Protein AF-A0A124ITI7-F1 (afdb_monomer_lite)

Foldseek 3Di:
DQQLEEEQEAQAPVSLVVQVVSVVVVGQYEYEHQAQAHHPVLQVDQADPPVRDGSCVVCVVSSVCLVPRPRYHYQPNKDWDDWDDDVRDIDTDMDRDDPVDDPPDPPPD

Sequence (109 aa):
MPTNRILVLGGGIAGIEAALALANMGYKVTLVEKSPAIGGKMAMLDKTFPTLDCSICIEGPLISDVARHPNIELLAPAELMDLTGSPGDYRARILVKPRYVTDDCTKCG

Structure (mmCIF, N/CA/C/O backbone):
data_AF-A0A124ITI7-F1
#
_entry.id   AF-A0A124ITI7-F1
#
loop_
_atom_site.group_PDB
_atom_site.id
_atom_site.type_symbol
_atom_site.label_atom_id
_atom_site.label_alt_id
_atom_site.label_comp_id
_atom_site.label_asym_id
_atom_site.label_entity_id
_atom_site.label_seq_id
_atom_site.pdbx_PDB_ins_code
_atom_site.Cartn_x
_atom_site.Cartn_y
_atom_site.Cartn_z
_atom_site.occupancy
_atom_site.B_iso_or_equiv
_atom_site.auth_seq_id
_atom_site.auth_comp_id
_atom_site.auth_asym_id
_atom_site.auth_atom_id
_atom_site.pdbx_PDB_model_num
ATOM 1 N N . MET A 1 1 ? -22.649 3.315 14.883 1.00 43.12 1 MET A N 1
ATOM 2 C CA . MET A 1 1 ? -21.402 2.580 15.191 1.00 43.12 1 MET A CA 1
ATOM 3 C C . MET A 1 1 ? -20.342 3.070 14.221 1.00 43.12 1 MET A C 1
ATOM 5 O O . MET A 1 1 ? -20.686 3.184 13.050 1.00 43.12 1 MET A O 1
ATOM 9 N N . PRO A 1 2 ? -19.129 3.421 14.677 1.00 55.19 2 PRO A N 1
ATOM 10 C CA . PRO A 1 2 ? -18.060 3.847 13.777 1.00 55.19 2 PRO A CA 1
ATOM 11 C C . PRO A 1 2 ? -17.787 2.752 12.739 1.00 55.19 2 PRO A C 1
ATOM 13 O O . PRO A 1 2 ? -17.871 1.559 13.044 1.00 55.19 2 PRO A O 1
ATOM 16 N N . THR A 1 3 ? -17.513 3.145 11.499 1.00 64.56 3 THR A N 1
ATOM 17 C CA . THR A 1 3 ? -17.181 2.204 10.426 1.00 64.56 3 THR A CA 1
ATOM 18 C C . THR A 1 3 ? -15.880 1.485 10.772 1.00 64.56 3 THR A C 1
ATOM 20 O O . THR A 1 3 ? -14.838 2.125 10.871 1.00 64.56 3 THR A O 1
ATOM 23 N N . ASN A 1 4 ? -15.911 0.157 10.930 1.00 84.12 4 ASN A N 1
ATOM 24 C CA . ASN A 1 4 ? -14.729 -0.654 11.266 1.00 84.12 4 ASN A CA 1
ATOM 25 C C . ASN A 1 4 ? -13.809 -0.895 10.046 1.00 84.12 4 ASN A C 1
ATOM 27 O O . ASN A 1 4 ? -13.338 -2.010 9.807 1.00 84.12 4 ASN A O 1
ATOM 31 N N . ARG A 1 5 ? -13.645 0.138 9.212 1.00 91.50 5 ARG A N 1
ATOM 32 C CA . ARG A 1 5 ? -12.934 0.108 7.934 1.00 91.50 5 ARG A CA 1
ATOM 33 C C . ARG A 1 5 ? -11.965 1.281 7.872 1.00 91.50 5 ARG A C 1
ATOM 35 O O . ARG A 1 5 ? -12.350 2.416 8.139 1.00 91.50 5 ARG A O 1
ATOM 42 N N . ILE A 1 6 ? -10.722 0.992 7.514 1.00 95.88 6 ILE A N 1
ATOM 43 C CA . ILE A 1 6 ? -9.624 1.954 7.453 1.00 95.88 6 ILE A CA 1
ATOM 44 C C . ILE A 1 6 ? -9.182 2.093 6.000 1.00 95.88 6 ILE A C 1
ATOM 46 O O . ILE A 1 6 ? -9.104 1.109 5.268 1.00 95.88 6 ILE A O 1
ATOM 50 N N . LEU A 1 7 ? -8.909 3.323 5.577 1.00 96.44 7 LEU A N 1
ATOM 51 C CA . LEU A 1 7 ? -8.373 3.628 4.258 1.00 96.44 7 LEU A CA 1
ATOM 52 C C . LEU A 1 7 ? -6.894 3.998 4.396 1.00 96.44 7 LEU A C 1
ATOM 54 O O . LEU A 1 7 ? -6.563 4.934 5.121 1.00 96.44 7 LEU A O 1
ATOM 58 N N . VAL A 1 8 ? -6.023 3.289 3.683 1.00 97.81 8 VAL A N 1
ATOM 59 C CA . VAL A 1 8 ? -4.592 3.595 3.573 1.00 97.81 8 VAL A CA 1
ATOM 60 C C . VAL A 1 8 ? -4.318 4.090 2.156 1.00 97.81 8 VAL A C 1
ATOM 62 O O . VAL A 1 8 ? -4.676 3.433 1.179 1.00 97.81 8 VAL A O 1
ATOM 65 N N . LEU A 1 9 ? -3.702 5.266 2.040 1.00 97.75 9 LEU A N 1
ATOM 66 C CA . LEU A 1 9 ? -3.355 5.886 0.761 1.00 97.75 9 LEU A CA 1
ATOM 67 C C . LEU A 1 9 ? -1.841 5.801 0.545 1.00 97.75 9 LEU A C 1
ATOM 69 O O . LEU A 1 9 ? -1.073 6.357 1.328 1.00 97.75 9 LEU A O 1
ATOM 73 N N . GLY A 1 10 ? -1.431 5.150 -0.540 1.00 97.38 10 GLY A N 1
ATOM 74 C CA . GLY A 1 10 ? -0.037 4.923 -0.913 1.00 97.38 10 GLY A CA 1
ATOM 75 C C . GLY A 1 10 ? 0.443 3.522 -0.538 1.00 97.38 10 GLY A C 1
ATOM 76 O O . GLY A 1 10 ? 0.477 3.151 0.630 1.00 97.38 10 GLY A O 1
ATOM 77 N N . GLY A 1 11 ? 0.866 2.756 -1.539 1.00 97.19 11 GLY A N 1
ATOM 78 C CA . GLY A 1 11 ? 1.352 1.384 -1.421 1.00 97.19 11 GLY A CA 1
ATOM 79 C C . GLY A 1 11 ? 2.873 1.267 -1.384 1.00 97.19 11 GLY A C 1
ATOM 80 O O . GLY A 1 11 ? 3.408 0.318 -1.937 1.00 97.19 11 GLY A O 1
ATOM 81 N N . GLY A 1 12 ? 3.592 2.226 -0.796 1.00 97.38 12 GLY A N 1
ATOM 82 C CA . GLY A 1 12 ? 5.012 2.033 -0.460 1.00 97.38 12 GLY A CA 1
ATOM 83 C C . GLY A 1 12 ? 5.184 1.237 0.837 1.00 97.38 12 GLY A C 1
ATOM 84 O O . GLY A 1 12 ? 4.197 0.993 1.530 1.00 97.38 12 GLY A O 1
ATOM 85 N N . ILE A 1 13 ? 6.429 0.925 1.217 1.00 97.00 13 ILE A N 1
ATOM 86 C CA . ILE A 1 13 ? 6.751 0.168 2.444 1.00 97.00 13 ILE A CA 1
ATOM 87 C C . ILE A 1 13 ? 5.978 0.628 3.695 1.00 97.00 13 ILE A C 1
ATOM 89 O O . ILE A 1 13 ? 5.431 -0.191 4.423 1.00 97.00 13 ILE A O 1
ATOM 93 N N . ALA A 1 14 ? 5.834 1.942 3.905 1.00 97.75 14 ALA A N 1
ATOM 94 C CA . ALA A 1 14 ? 5.104 2.482 5.052 1.00 97.75 14 ALA A CA 1
ATOM 95 C C . ALA A 1 14 ? 3.596 2.162 5.022 1.00 97.75 14 ALA A C 1
ATOM 97 O O . ALA A 1 14 ? 3.008 1.848 6.053 1.00 97.75 14 ALA A O 1
ATOM 98 N N . GLY A 1 15 ? 2.963 2.244 3.848 1.00 97.62 15 GLY A N 1
ATOM 99 C CA . GLY A 1 15 ? 1.538 1.944 3.693 1.00 97.62 15 GLY A CA 1
ATOM 100 C C . GLY A 1 15 ? 1.251 0.446 3.707 1.00 97.62 15 GLY A C 1
ATOM 101 O O . GLY A 1 15 ? 0.240 0.027 4.264 1.00 97.62 15 GLY A O 1
ATOM 102 N N . ILE A 1 16 ? 2.168 -0.356 3.161 1.00 97.81 16 ILE A N 1
ATOM 103 C CA . ILE A 1 16 ? 2.146 -1.822 3.234 1.00 97.81 16 ILE A CA 1
ATOM 104 C C . ILE A 1 16 ? 2.151 -2.271 4.700 1.00 97.81 16 ILE A C 1
ATOM 106 O O . ILE A 1 16 ? 1.237 -2.977 5.122 1.00 97.81 16 ILE A O 1
ATOM 110 N N . GLU A 1 17 ? 3.112 -1.794 5.494 1.00 97.62 17 GLU A N 1
ATOM 111 C CA . GLU A 1 17 ? 3.212 -2.135 6.919 1.00 97.62 17 GLU A CA 1
ATOM 112 C C . GLU A 1 17 ? 2.007 -1.646 7.726 1.00 97.62 17 GLU A C 1
ATOM 114 O O . GLU A 1 17 ? 1.432 -2.395 8.517 1.00 97.62 17 GLU A O 1
ATOM 119 N N . ALA A 1 18 ? 1.556 -0.410 7.489 1.00 97.94 18 ALA A N 1
ATOM 120 C CA . ALA A 1 18 ? 0.365 0.116 8.149 1.00 97.94 18 ALA A CA 1
ATOM 121 C C . ALA A 1 18 ? -0.876 -0.739 7.845 1.00 97.94 18 ALA A C 1
ATOM 123 O O . ALA A 1 18 ? -1.655 -1.048 8.749 1.00 97.94 18 ALA A O 1
ATOM 124 N N . ALA A 1 19 ? -1.053 -1.149 6.586 1.00 98.00 19 ALA A N 1
ATOM 125 C CA . ALA A 1 19 ? -2.174 -1.984 6.184 1.00 98.00 19 ALA A CA 1
ATOM 126 C C . ALA A 1 19 ? -2.108 -3.375 6.828 1.00 98.00 19 ALA A C 1
ATOM 128 O O . ALA A 1 19 ? -3.115 -3.826 7.372 1.00 98.00 19 ALA A O 1
ATOM 129 N N . LEU A 1 20 ? -0.939 -4.024 6.829 1.00 98.00 20 LEU A N 1
ATOM 130 C CA . LEU A 1 20 ? -0.746 -5.335 7.457 1.00 98.00 20 LEU A CA 1
ATOM 131 C C . LEU A 1 20 ? -0.987 -5.290 8.965 1.00 98.00 20 LEU A C 1
ATOM 133 O O . LEU A 1 20 ? -1.741 -6.112 9.485 1.00 98.00 20 LEU A O 1
ATOM 137 N N . ALA A 1 21 ? -0.409 -4.316 9.669 1.00 97.75 21 ALA A N 1
ATOM 138 C CA . ALA A 1 21 ? -0.576 -4.183 11.114 1.00 97.75 21 ALA A CA 1
ATOM 139 C C . ALA A 1 21 ? -2.057 -4.034 11.502 1.00 97.75 21 ALA A C 1
ATOM 141 O O . ALA A 1 21 ? -2.552 -4.754 12.370 1.00 97.75 21 ALA A O 1
ATOM 142 N N . LEU A 1 22 ? -2.790 -3.153 10.815 1.00 96.75 22 LEU A N 1
ATOM 143 C CA . LEU A 1 22 ? -4.216 -2.928 11.063 1.00 96.75 22 LEU A CA 1
ATOM 144 C C . LEU A 1 22 ? -5.074 -4.143 10.687 1.00 96.75 22 LEU A C 1
ATOM 146 O O . LEU A 1 22 ? -6.013 -4.493 11.404 1.00 96.75 22 LEU A O 1
ATOM 150 N N . ALA A 1 23 ? -4.745 -4.809 9.584 1.00 97.06 23 ALA A N 1
ATOM 151 C CA . ALA A 1 23 ? -5.478 -5.977 9.121 1.00 97.06 23 ALA A CA 1
ATOM 152 C C . ALA A 1 23 ? -5.299 -7.190 10.048 1.00 97.06 23 ALA A C 1
ATOM 154 O O . ALA A 1 23 ? -6.269 -7.913 10.300 1.00 97.06 23 ALA A O 1
ATOM 155 N N . ASN A 1 24 ? -4.097 -7.361 10.612 1.00 96.44 24 ASN A N 1
ATOM 156 C CA . ASN A 1 24 ? -3.781 -8.369 11.628 1.00 96.44 24 ASN A CA 1
ATOM 157 C C . ASN A 1 24 ? -4.480 -8.090 12.969 1.00 96.44 24 ASN A C 1
ATOM 159 O O . ASN A 1 24 ? -4.816 -9.022 13.695 1.00 96.44 24 ASN A O 1
ATOM 163 N N . MET A 1 25 ? -4.768 -6.822 13.281 1.00 95.44 25 MET A N 1
ATOM 164 C CA . MET A 1 25 ? -5.605 -6.437 14.427 1.00 95.44 25 MET A CA 1
ATOM 165 C C . MET A 1 25 ? -7.108 -6.683 14.194 1.00 95.44 25 MET A C 1
ATOM 167 O O . MET A 1 25 ? -7.914 -6.444 15.091 1.00 95.44 25 MET A O 1
ATOM 171 N N . GLY A 1 26 ? -7.503 -7.159 13.007 1.00 94.38 26 GLY A N 1
ATOM 172 C CA . GLY A 1 26 ? -8.890 -7.489 12.670 1.00 94.38 26 GLY A CA 1
ATOM 173 C C . GLY A 1 26 ? -9.693 -6.346 12.042 1.00 94.38 26 GLY A C 1
ATOM 174 O O . GLY A 1 26 ? -10.901 -6.492 11.840 1.00 94.38 26 GLY A O 1
ATOM 175 N N . TYR A 1 27 ? -9.059 -5.219 11.704 1.00 95.69 27 TYR A N 1
ATOM 176 C CA . TYR A 1 27 ? -9.721 -4.146 10.960 1.00 95.69 27 TYR A CA 1
ATOM 177 C C . TYR A 1 27 ? -9.790 -4.477 9.470 1.00 95.69 27 TYR A C 1
ATOM 179 O O . TYR A 1 27 ? -8.870 -5.068 8.907 1.00 95.69 27 TYR A O 1
ATOM 187 N N . LYS A 1 28 ? -10.865 -4.049 8.798 1.00 96.25 28 LYS A N 1
ATOM 188 C CA . LYS A 1 28 ? -10.924 -4.103 7.332 1.00 96.25 28 LYS A CA 1
ATOM 189 C C . LYS A 1 28 ? -10.141 -2.929 6.763 1.00 96.25 28 LYS A C 1
ATOM 191 O O . LYS A 1 28 ? -10.460 -1.784 7.076 1.00 96.25 28 LYS A O 1
ATOM 196 N N . VAL A 1 29 ? -9.156 -3.188 5.918 1.00 97.88 29 VAL A N 1
ATOM 197 C CA . VAL A 1 29 ? -8.303 -2.149 5.337 1.00 97.88 29 VAL A CA 1
ATOM 198 C C . VAL A 1 29 ? -8.516 -2.090 3.834 1.00 97.88 29 VAL A C 1
ATOM 200 O O . VAL A 1 29 ? -8.483 -3.111 3.159 1.00 97.88 29 VAL A O 1
ATOM 203 N N . THR A 1 30 ? -8.701 -0.892 3.295 1.00 97.62 30 THR A N 1
ATOM 204 C CA . THR A 1 30 ? -8.605 -0.640 1.856 1.00 97.62 30 THR A CA 1
ATOM 205 C C . THR A 1 30 ? -7.294 0.087 1.594 1.00 97.62 30 THR A C 1
ATOM 207 O O . THR A 1 30 ? -7.096 1.191 2.101 1.00 97.62 30 THR A O 1
ATOM 210 N N . LEU A 1 31 ? -6.399 -0.524 0.823 1.00 98.19 31 LEU A N 1
ATOM 211 C CA . LEU A 1 31 ? -5.119 0.053 0.421 1.00 98.19 31 LEU A CA 1
ATOM 212 C C . LEU A 1 31 ? -5.231 0.568 -1.017 1.00 98.19 31 LEU A C 1
ATOM 214 O O . LEU A 1 31 ? -5.516 -0.202 -1.931 1.00 98.19 31 LEU A O 1
ATOM 218 N N . VAL A 1 32 ? -5.010 1.866 -1.220 1.00 98.12 32 VAL A N 1
ATOM 219 C CA . VAL A 1 32 ? -5.106 2.529 -2.531 1.00 98.12 32 VAL A CA 1
ATOM 220 C C . VAL A 1 32 ? -3.716 2.931 -3.004 1.00 98.12 32 VAL A C 1
ATOM 222 O O . VAL A 1 32 ? -3.037 3.697 -2.322 1.00 98.12 32 VAL A O 1
ATOM 225 N N . GLU A 1 33 ? -3.312 2.473 -4.187 1.00 98.06 33 GLU A N 1
ATOM 226 C CA . GLU A 1 33 ? -2.042 2.844 -4.819 1.00 98.06 33 GLU A CA 1
ATOM 227 C C . GLU A 1 33 ? -2.263 3.400 -6.227 1.00 98.06 33 GLU A C 1
ATOM 229 O O . GLU A 1 33 ? -2.942 2.795 -7.055 1.00 98.06 33 GLU A O 1
ATOM 234 N N . LYS A 1 34 ? -1.642 4.553 -6.507 1.00 97.12 34 LYS A N 1
ATOM 235 C CA . LYS A 1 34 ? -1.769 5.278 -7.779 1.00 97.12 34 LYS A CA 1
ATOM 236 C C . LYS A 1 34 ? -1.185 4.499 -8.957 1.00 97.12 34 LYS A C 1
ATOM 238 O O . LYS A 1 34 ? -1.698 4.593 -10.075 1.00 97.12 34 LYS A O 1
ATOM 243 N N . SER A 1 35 ? -0.092 3.794 -8.711 1.00 96.00 35 SER A N 1
ATOM 244 C CA . SER A 1 35 ? 0.661 3.014 -9.687 1.00 96.00 35 SER A CA 1
ATOM 245 C C . SER A 1 35 ? 0.013 1.640 -9.913 1.00 96.00 35 SER A C 1
ATOM 247 O O . SER A 1 35 ? -0.761 1.174 -9.080 1.00 96.00 35 SER A O 1
ATOM 249 N N . PRO A 1 36 ? 0.319 0.943 -11.021 1.00 94.75 36 PRO A N 1
ATOM 250 C CA . PRO A 1 36 ? -0.209 -0.404 -11.260 1.00 94.75 36 PRO A CA 1
ATOM 251 C C . PRO A 1 36 ? 0.248 -1.458 -10.239 1.00 94.75 36 PRO A C 1
ATOM 253 O O . PRO A 1 36 ? -0.379 -2.510 -10.140 1.00 94.75 36 PRO A O 1
ATOM 256 N N . ALA A 1 37 ? 1.328 -1.189 -9.500 1.00 94.06 37 ALA A N 1
ATOM 257 C CA . ALA A 1 37 ? 1.906 -2.083 -8.504 1.00 94.06 37 ALA A CA 1
ATOM 258 C C . ALA A 1 37 ? 2.261 -1.329 -7.212 1.00 94.06 37 ALA A C 1
ATOM 260 O O . ALA A 1 37 ? 2.534 -0.128 -7.242 1.00 94.06 37 ALA A O 1
ATOM 261 N N . ILE A 1 38 ? 2.280 -2.062 -6.099 1.00 96.56 38 ILE A N 1
ATOM 262 C CA . ILE A 1 38 ? 2.762 -1.600 -4.790 1.00 96.56 38 ILE A CA 1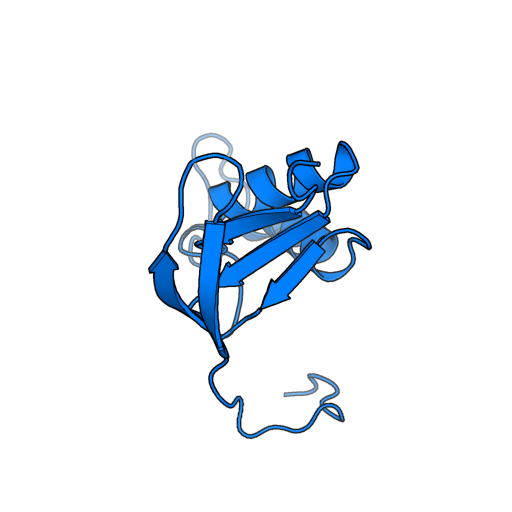
ATOM 263 C C . ILE A 1 38 ? 4.269 -1.878 -4.636 1.00 96.56 38 ILE A C 1
ATOM 265 O O . ILE A 1 38 ? 4.842 -2.644 -5.406 1.00 96.56 38 ILE A O 1
ATOM 269 N N . GLY A 1 39 ? 4.905 -1.236 -3.660 1.00 94.81 39 GLY A N 1
ATOM 270 C CA . GLY A 1 39 ? 6.346 -1.271 -3.371 1.00 94.81 39 GLY A CA 1
ATOM 271 C C . GLY A 1 39 ? 6.985 0.128 -3.336 1.00 94.81 39 GLY A C 1
ATOM 272 O O . GLY A 1 39 ? 7.998 0.403 -2.691 1.00 94.81 39 GLY A O 1
ATOM 273 N N . GLY A 1 40 ? 6.352 1.098 -4.001 1.00 95.25 40 GLY A N 1
ATOM 274 C CA . GLY A 1 40 ? 6.803 2.488 -4.005 1.00 95.25 40 GLY A CA 1
ATOM 275 C C . GLY A 1 40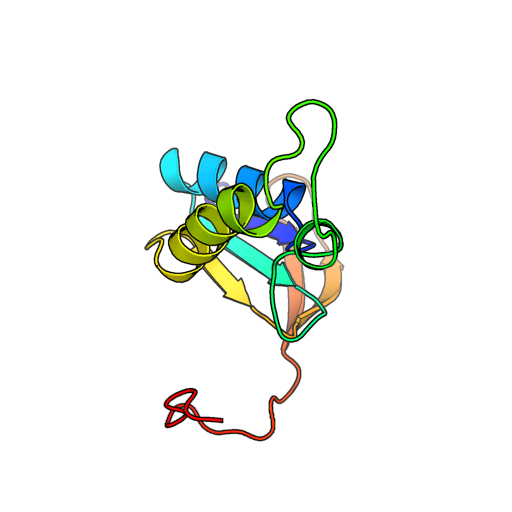 ? 8.268 2.638 -4.437 1.00 95.25 40 GLY A C 1
ATOM 276 O O . GLY A 1 40 ? 8.706 2.064 -5.429 1.00 95.25 40 GLY A O 1
ATOM 277 N N . LYS A 1 41 ? 9.036 3.452 -3.702 1.00 95.31 41 LYS A N 1
ATOM 278 C CA . LYS A 1 41 ? 10.454 3.692 -4.014 1.00 95.31 41 LYS A CA 1
ATOM 279 C C . LYS A 1 41 ? 11.377 2.558 -3.584 1.00 95.31 41 LYS A C 1
ATOM 281 O O . LYS A 1 41 ? 12.438 2.420 -4.180 1.00 95.31 41 LYS A O 1
ATOM 286 N N . MET A 1 42 ? 11.001 1.791 -2.561 1.00 95.06 42 MET A N 1
ATOM 287 C CA . MET A 1 42 ? 11.858 0.742 -2.011 1.00 95.06 42 MET A CA 1
ATOM 288 C C . MET A 1 42 ? 12.067 -0.376 -3.035 1.00 95.06 42 MET A C 1
ATOM 290 O O . MET A 1 42 ? 13.211 -0.749 -3.274 1.00 95.06 42 MET A O 1
ATOM 294 N N . ALA A 1 43 ? 11.011 -0.755 -3.756 1.00 94.75 43 ALA A N 1
ATOM 295 C CA . ALA A 1 43 ? 11.068 -1.726 -4.846 1.00 94.75 43 ALA A CA 1
ATOM 296 C C . ALA A 1 43 ? 11.987 -1.329 -6.020 1.00 94.75 43 ALA A C 1
ATOM 298 O O . ALA A 1 43 ? 12.320 -2.173 -6.846 1.00 94.75 43 ALA A O 1
ATOM 299 N N . MET A 1 44 ? 12.393 -0.056 -6.120 1.00 94.31 44 MET A N 1
ATOM 300 C CA . MET A 1 44 ? 13.337 0.422 -7.141 1.00 94.31 44 MET A CA 1
ATOM 301 C C . MET A 1 44 ? 14.796 0.438 -6.661 1.00 94.31 44 MET A C 1
ATOM 303 O O . MET A 1 44 ? 15.696 0.696 -7.459 1.00 94.31 44 MET A O 1
ATOM 307 N N . LEU A 1 45 ? 15.048 0.221 -5.368 1.00 95.69 45 LEU A N 1
ATOM 308 C CA . LEU A 1 45 ? 16.402 0.177 -4.819 1.00 95.69 45 LEU A CA 1
ATOM 309 C C . LEU A 1 45 ? 17.017 -1.198 -5.071 1.00 95.69 45 LEU A C 1
ATOM 311 O O . LEU A 1 45 ? 16.325 -2.202 -4.984 1.00 95.69 45 LEU A O 1
ATOM 315 N N . ASP A 1 46 ? 18.326 -1.265 -5.302 1.00 95.56 46 ASP A N 1
ATOM 316 C CA . ASP A 1 46 ? 19.032 -2.553 -5.317 1.00 95.56 46 ASP A CA 1
ATOM 317 C C . ASP A 1 46 ? 19.208 -3.074 -3.883 1.00 95.56 46 ASP A C 1
ATOM 319 O O . ASP A 1 46 ? 18.790 -4.182 -3.543 1.00 95.56 46 ASP A O 1
ATOM 323 N N . LYS A 1 47 ? 19.757 -2.224 -3.005 1.00 95.69 47 LYS A N 1
ATOM 324 C CA . LYS A 1 47 ? 20.089 -2.569 -1.620 1.00 95.69 47 LYS A CA 1
ATOM 325 C C . LYS A 1 47 ? 19.661 -1.507 -0.622 1.00 95.69 47 LYS A C 1
ATOM 327 O O . LYS A 1 47 ? 19.605 -0.320 -0.948 1.00 95.69 47 LYS A O 1
ATOM 332 N N . THR A 1 48 ? 19.430 -1.929 0.616 1.00 93.31 48 THR A N 1
ATOM 333 C CA . THR A 1 48 ? 19.092 -1.042 1.733 1.00 93.31 48 THR A CA 1
ATOM 334 C C . THR A 1 48 ? 20.238 -0.944 2.734 1.00 93.31 48 THR A C 1
ATOM 336 O O . THR A 1 48 ? 20.694 -1.942 3.286 1.00 93.31 48 THR A O 1
ATOM 339 N N . PHE A 1 49 ? 20.701 0.275 3.005 1.00 93.75 49 PHE A N 1
ATOM 340 C CA . PHE A 1 49 ? 21.589 0.546 4.139 1.00 93.75 49 PHE A CA 1
ATOM 341 C C . PHE A 1 49 ? 20.827 0.326 5.465 1.00 93.75 49 PHE A C 1
ATOM 343 O O . PHE A 1 49 ? 19.637 0.642 5.512 1.00 93.75 49 PHE A O 1
ATOM 350 N N . PRO A 1 50 ? 21.462 -0.150 6.556 1.00 95.50 50 PRO A N 1
ATOM 351 C CA . PRO A 1 50 ? 22.889 -0.457 6.728 1.00 95.50 50 PRO A CA 1
ATOM 352 C C . PRO A 1 50 ? 23.291 -1.886 6.375 1.00 95.50 50 PRO A C 1
ATOM 354 O O . PRO A 1 50 ? 24.476 -2.152 6.197 1.00 95.50 50 PRO A O 1
ATOM 357 N N . THR A 1 51 ? 22.330 -2.801 6.294 1.00 95.38 51 THR A N 1
ATOM 358 C CA . THR A 1 51 ? 22.593 -4.239 6.168 1.00 95.38 51 THR A CA 1
A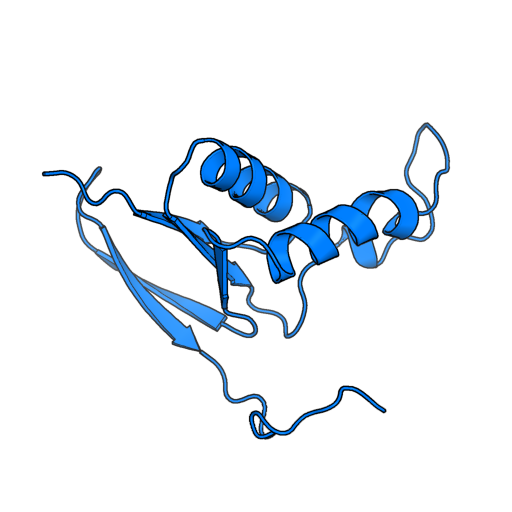TOM 359 C C . THR A 1 51 ? 23.058 -4.644 4.773 1.00 95.38 51 THR A C 1
ATOM 361 O O . THR A 1 51 ? 23.679 -5.690 4.620 1.00 95.38 51 THR A O 1
ATOM 364 N N . LEU A 1 52 ? 22.817 -3.794 3.767 1.00 94.62 52 LEU A N 1
ATOM 365 C CA . LEU A 1 52 ? 23.082 -4.060 2.350 1.00 94.62 52 LEU A CA 1
AT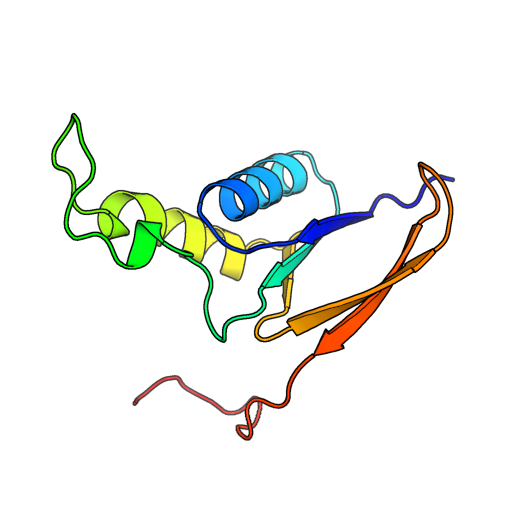OM 366 C C . LEU A 1 52 ? 22.296 -5.262 1.808 1.00 94.62 52 LEU A C 1
ATOM 368 O O . LEU A 1 52 ? 22.686 -5.855 0.797 1.00 94.62 52 LEU A O 1
ATOM 372 N N . ASP A 1 53 ? 21.173 -5.580 2.451 1.00 94.75 53 ASP A N 1
ATOM 373 C CA . ASP A 1 53 ? 20.209 -6.553 1.954 1.00 94.75 53 ASP A CA 1
ATOM 374 C C . ASP A 1 53 ? 19.560 -6.050 0.669 1.00 94.75 53 ASP A C 1
ATOM 376 O O . ASP A 1 53 ? 19.390 -4.844 0.468 1.00 94.75 53 ASP A O 1
ATOM 380 N N . CYS A 1 54 ? 19.177 -6.984 -0.200 1.00 94.38 54 CYS A N 1
ATOM 381 C CA . CYS A 1 54 ? 18.404 -6.650 -1.385 1.00 94.38 54 CYS A CA 1
ATOM 382 C C . CYS A 1 54 ? 17.013 -6.150 -0.971 1.00 94.38 54 CYS A C 1
ATOM 384 O O . CYS A 1 54 ? 16.334 -6.792 -0.166 1.00 94.38 54 CYS A O 1
ATOM 386 N N . SER A 1 55 ? 16.580 -5.021 -1.531 1.00 96.06 55 SER A N 1
ATOM 387 C CA . SER A 1 55 ? 15.316 -4.370 -1.153 1.00 96.06 55 SER A CA 1
ATOM 388 C C . SER A 1 55 ? 14.115 -5.315 -1.270 1.00 96.06 55 SER A C 1
ATOM 390 O O . SER A 1 55 ? 13.302 -5.412 -0.350 1.00 96.06 55 SER A O 1
ATOM 392 N N . ILE A 1 56 ? 14.053 -6.084 -2.361 1.00 96.44 56 ILE A N 1
ATOM 393 C CA . ILE A 1 56 ? 12.950 -6.999 -2.648 1.00 96.44 56 ILE A CA 1
ATOM 394 C C . ILE A 1 56 ? 12.963 -8.233 -1.746 1.00 96.44 56 ILE A C 1
ATOM 396 O O . ILE A 1 56 ? 11.916 -8.837 -1.537 1.00 96.44 56 ILE A O 1
ATOM 400 N N . CYS A 1 57 ? 14.110 -8.600 -1.168 1.00 96.25 57 CYS A N 1
ATOM 401 C CA . CYS A 1 57 ? 14.159 -9.686 -0.189 1.00 96.25 57 CYS A CA 1
ATOM 402 C C . CYS A 1 57 ? 13.400 -9.319 1.091 1.00 96.25 57 CYS A C 1
ATOM 404 O O . CYS A 1 57 ? 12.846 -10.201 1.741 1.00 96.25 57 CYS A O 1
ATOM 406 N N . ILE A 1 58 ? 13.356 -8.028 1.429 1.00 95.19 58 ILE A N 1
ATOM 407 C CA . ILE A 1 58 ? 12.616 -7.513 2.583 1.00 95.19 58 ILE A CA 1
ATOM 408 C C . ILE A 1 58 ? 11.174 -7.187 2.183 1.00 95.19 58 ILE A C 1
ATOM 410 O O . ILE A 1 58 ? 10.232 -7.591 2.858 1.00 95.19 58 ILE A O 1
ATOM 414 N N . GLU A 1 59 ? 10.984 -6.467 1.076 1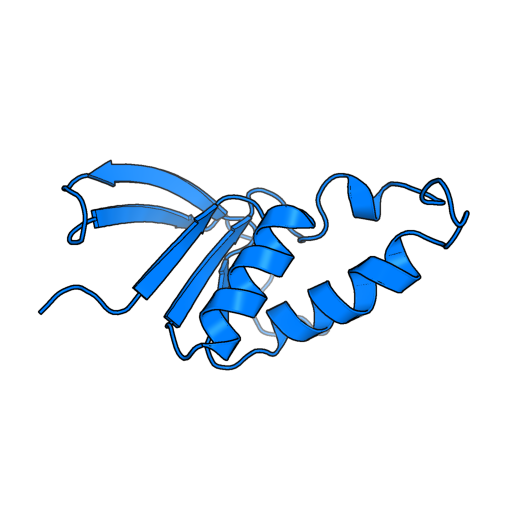.00 95.94 59 GLU A N 1
ATOM 415 C CA . GLU A 1 59 ? 9.669 -5.947 0.690 1.00 95.94 59 GLU A CA 1
ATOM 416 C C . GLU A 1 59 ? 8.783 -6.985 -0.020 1.00 95.94 59 GLU A C 1
ATOM 418 O O . GLU A 1 59 ? 7.560 -6.965 0.116 1.00 95.94 59 GLU A O 1
ATOM 423 N N . GLY A 1 60 ? 9.379 -7.926 -0.754 1.00 96.44 60 GLY A N 1
ATOM 424 C CA . GLY A 1 60 ? 8.672 -8.946 -1.530 1.00 96.44 60 GLY A CA 1
ATOM 425 C C . GLY A 1 60 ? 7.697 -9.794 -0.705 1.00 96.44 60 GLY A C 1
ATOM 426 O O . GLY A 1 60 ? 6.541 -9.925 -1.122 1.00 96.44 60 GLY A O 1
ATOM 427 N N . PRO A 1 61 ? 8.098 -10.335 0.464 1.00 97.25 61 PRO A N 1
ATOM 428 C CA . PRO A 1 61 ? 7.188 -11.038 1.368 1.00 97.25 61 PRO A CA 1
ATOM 429 C C . PRO A 1 61 ? 5.993 -10.176 1.793 1.00 97.25 61 PRO A C 1
ATOM 431 O O . PRO A 1 61 ? 4.855 -10.626 1.690 1.00 97.25 61 PRO A O 1
ATOM 434 N N . LEU A 1 62 ? 6.231 -8.910 2.150 1.00 97.19 62 LEU A N 1
ATOM 435 C CA . LEU A 1 62 ? 5.192 -7.983 2.609 1.00 97.19 62 LEU A CA 1
ATOM 436 C C . LEU A 1 62 ? 4.189 -7.637 1.499 1.00 97.19 62 LEU A C 1
ATOM 438 O O . LEU A 1 62 ? 2.980 -7.640 1.726 1.00 97.19 62 LEU A O 1
ATOM 442 N N . ILE A 1 63 ? 4.675 -7.396 0.275 1.00 96.88 63 ILE A N 1
ATOM 443 C CA . ILE A 1 63 ? 3.829 -7.212 -0.918 1.00 96.88 63 ILE A CA 1
ATOM 444 C C . ILE A 1 63 ? 2.947 -8.447 -1.134 1.00 96.88 63 ILE A C 1
ATOM 446 O O . ILE A 1 63 ? 1.747 -8.334 -1.397 1.00 96.88 63 ILE A O 1
ATOM 450 N N . SER A 1 64 ? 3.551 -9.630 -1.025 1.00 96.56 64 SER A N 1
ATOM 451 C CA . SER A 1 64 ? 2.878 -10.921 -1.154 1.00 96.56 64 SER A CA 1
ATOM 452 C C . SER A 1 64 ? 1.779 -11.096 -0.102 1.00 96.56 64 SER A C 1
ATOM 454 O O . SER A 1 64 ? 0.682 -11.551 -0.432 1.00 96.56 64 SER A O 1
ATOM 456 N N . ASP A 1 65 ? 2.060 -10.709 1.139 1.00 97.38 65 ASP A N 1
ATOM 457 C CA . ASP A 1 65 ? 1.136 -10.848 2.257 1.00 97.38 65 ASP A CA 1
ATOM 458 C C . ASP A 1 65 ? -0.038 -9.886 2.110 1.00 97.38 65 ASP A C 1
ATOM 460 O O . ASP A 1 65 ? -1.183 -10.325 2.179 1.00 97.38 65 ASP A O 1
ATOM 464 N N . VAL A 1 66 ? 0.217 -8.617 1.771 1.00 97.31 66 VAL A N 1
ATOM 465 C CA . VAL A 1 66 ? -0.838 -7.639 1.457 1.00 97.31 66 VAL A CA 1
ATOM 466 C C . VAL A 1 66 ? -1.765 -8.156 0.363 1.00 97.31 66 VAL A C 1
ATOM 468 O O . VAL A 1 66 ? -2.984 -8.069 0.499 1.00 97.31 66 VAL A O 1
ATOM 471 N N . ALA A 1 67 ? -1.205 -8.723 -0.708 1.00 94.31 67 ALA A N 1
ATOM 472 C CA . ALA A 1 67 ? -1.983 -9.203 -1.845 1.00 94.31 67 ALA A CA 1
ATOM 473 C C . ALA A 1 67 ? -2.883 -10.409 -1.519 1.00 94.31 67 ALA A C 1
ATOM 475 O O . ALA A 1 67 ? -3.834 -10.665 -2.257 1.00 94.31 67 ALA A O 1
ATOM 476 N N . ARG A 1 68 ? -2.583 -11.166 -0.454 1.00 96.06 68 ARG A N 1
ATOM 477 C CA . ARG A 1 68 ? -3.345 -12.363 -0.052 1.00 96.06 68 ARG A CA 1
ATOM 478 C C . ARG A 1 68 ? -4.116 -12.190 1.255 1.00 96.06 68 ARG A C 1
ATOM 480 O O . ARG A 1 68 ? -4.846 -13.100 1.643 1.00 96.06 68 ARG A O 1
ATOM 487 N N . HIS A 1 69 ? -3.952 -11.067 1.949 1.00 97.69 69 HIS A N 1
ATOM 488 C CA . HIS A 1 69 ? -4.523 -10.892 3.274 1.00 97.69 69 HIS A CA 1
ATOM 489 C C . HIS A 1 69 ? -6.057 -10.748 3.204 1.00 97.69 69 HIS A C 1
ATOM 491 O O . HIS A 1 69 ? -6.553 -9.838 2.541 1.00 97.69 69 HIS A O 1
ATOM 497 N N . PRO A 1 70 ? -6.845 -11.561 3.936 1.00 96.94 70 PRO A N 1
ATOM 498 C CA . PRO A 1 70 ? -8.309 -11.586 3.807 1.00 96.94 70 PRO A CA 1
ATOM 499 C C . PRO A 1 70 ? -8.996 -10.286 4.251 1.00 96.94 70 PRO A C 1
ATOM 501 O O . PRO A 1 70 ? -10.100 -9.979 3.808 1.00 96.94 70 PRO A O 1
ATOM 504 N N . ASN A 1 71 ? -8.346 -9.517 5.128 1.00 97.06 71 ASN A N 1
ATOM 505 C CA . ASN A 1 71 ? -8.853 -8.227 5.604 1.00 97.06 71 ASN A CA 1
ATOM 506 C C . ASN A 1 71 ? -8.337 -7.018 4.803 1.00 97.06 71 ASN A C 1
ATOM 508 O O . ASN A 1 71 ? -8.660 -5.891 5.182 1.00 97.06 71 ASN A O 1
ATOM 512 N N . ILE A 1 72 ? -7.540 -7.218 3.743 1.00 98.06 72 ILE A N 1
ATOM 513 C CA . ILE A 1 72 ? -7.006 -6.123 2.923 1.00 98.06 72 ILE A CA 1
ATOM 514 C C . ILE A 1 72 ? -7.626 -6.163 1.525 1.00 98.06 72 ILE A C 1
ATOM 516 O O . ILE A 1 72 ? -7.506 -7.135 0.790 1.00 98.06 72 ILE A O 1
ATOM 520 N N . GLU A 1 73 ? -8.261 -5.062 1.145 1.00 97.25 73 GLU A N 1
ATOM 521 C CA . GLU A 1 73 ? -8.720 -4.788 -0.212 1.00 97.25 73 GLU A CA 1
ATOM 522 C C . GLU A 1 73 ? -7.690 -3.887 -0.905 1.00 97.25 73 GLU A C 1
ATOM 524 O O . GLU A 1 73 ? -7.558 -2.710 -0.563 1.00 97.25 73 GLU A O 1
ATOM 529 N N . LEU A 1 74 ? -6.947 -4.433 -1.869 1.00 97.25 74 LEU A N 1
ATOM 530 C CA . LEU A 1 74 ? -5.946 -3.689 -2.633 1.00 97.25 74 LEU A CA 1
ATOM 531 C C . LEU A 1 74 ? -6.548 -3.109 -3.921 1.00 97.25 74 LEU A C 1
ATOM 533 O O . LEU A 1 74 ? -6.962 -3.848 -4.814 1.00 97.25 74 LEU A O 1
ATOM 537 N N . LEU A 1 75 ? -6.514 -1.782 -4.055 1.00 96.69 75 LEU A N 1
ATOM 538 C CA . LEU A 1 75 ? -6.938 -1.044 -5.243 1.00 96.69 75 LEU A CA 1
ATOM 539 C C . LEU A 1 75 ? -5.719 -0.402 -5.922 1.00 96.69 75 LEU A C 1
ATOM 541 O O . LEU A 1 75 ? -5.193 0.606 -5.454 1.00 96.69 75 LEU A O 1
ATOM 545 N N . ALA A 1 76 ? -5.280 -0.984 -7.039 1.00 95.62 76 ALA A N 1
ATOM 546 C CA . ALA A 1 76 ? -4.151 -0.497 -7.835 1.00 95.62 76 ALA A CA 1
ATOM 547 C C . ALA A 1 76 ? -4.352 -0.840 -9.325 1.00 95.62 76 ALA A C 1
ATOM 549 O O . ALA A 1 76 ? -4.611 -2.003 -9.627 1.00 95.62 76 ALA A O 1
ATOM 550 N N . PRO A 1 77 ? -4.233 0.086 -10.289 1.00 96.56 77 PRO A N 1
ATOM 551 C CA . PRO A 1 77 ? -4.007 1.516 -10.115 1.00 96.56 77 PRO A CA 1
ATOM 552 C C . PRO A 1 77 ? -5.296 2.241 -9.708 1.00 96.56 77 PRO A C 1
ATOM 554 O O . PRO A 1 77 ? -6.305 2.185 -10.413 1.00 96.56 77 PRO A O 1
ATOM 557 N N . ALA A 1 78 ? -5.269 2.954 -8.587 1.00 97.81 78 ALA A N 1
ATOM 558 C CA . ALA A 1 78 ? -6.394 3.738 -8.101 1.00 97.81 78 ALA A CA 1
ATOM 559 C C . ALA A 1 78 ? -5.935 4.998 -7.356 1.00 97.81 78 ALA A C 1
ATOM 561 O O . ALA A 1 78 ? -4.850 5.050 -6.785 1.00 97.81 78 ALA A O 1
ATOM 562 N N . GLU A 1 79 ? -6.759 6.041 -7.355 1.00 97.06 79 GLU A N 1
ATOM 563 C CA . GLU A 1 79 ? -6.449 7.291 -6.658 1.00 97.06 79 GLU A CA 1
ATOM 564 C C . GLU A 1 79 ? -7.675 7.888 -5.966 1.00 97.06 79 GLU A C 1
ATOM 566 O O . GLU A 1 79 ? -8.811 7.739 -6.420 1.00 97.06 79 GLU A O 1
ATOM 571 N N . LEU A 1 80 ? -7.438 8.566 -4.843 1.00 97.00 80 LEU A N 1
ATOM 572 C CA . LEU A 1 80 ? -8.471 9.307 -4.131 1.00 97.00 80 LEU A CA 1
ATOM 573 C C . LEU A 1 80 ? -8.848 10.554 -4.940 1.00 97.00 80 LEU A C 1
ATOM 575 O O . LEU A 1 80 ? -7.989 11.373 -5.254 1.00 97.00 80 LEU A O 1
ATOM 579 N N . MET A 1 81 ? -10.133 10.704 -5.243 1.00 97.31 81 MET A N 1
ATOM 580 C CA . MET A 1 81 ? -10.676 11.886 -5.918 1.00 97.31 81 MET A CA 1
ATOM 581 C C . MET A 1 81 ? -11.201 12.917 -4.934 1.00 97.31 81 MET A C 1
ATOM 583 O O . MET A 1 81 ? -11.093 14.114 -5.176 1.00 97.31 81 MET A O 1
ATOM 587 N N . ASP A 1 82 ? -11.816 12.450 -3.854 1.00 97.00 82 ASP A N 1
ATOM 588 C CA . ASP A 1 82 ? -12.530 13.312 -2.928 1.00 97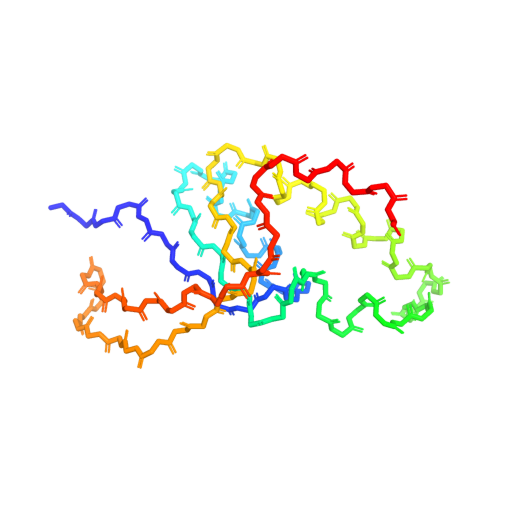.00 82 ASP A CA 1
ATOM 589 C C . ASP A 1 82 ? -12.688 12.620 -1.578 1.00 97.00 82 ASP A C 1
ATOM 591 O O . ASP A 1 82 ? -12.894 11.402 -1.518 1.00 97.00 82 ASP A O 1
ATOM 595 N N . LEU A 1 83 ? -12.605 13.401 -0.507 1.00 95.69 83 LEU A N 1
ATOM 596 C CA . LEU A 1 83 ? -12.757 12.936 0.864 1.00 95.69 83 LEU A CA 1
ATOM 597 C C . LEU A 1 83 ? -13.625 13.934 1.620 1.00 95.69 83 LEU A C 1
ATOM 599 O O . LEU A 1 83 ? -13.258 15.091 1.802 1.00 95.69 83 LEU A O 1
ATOM 603 N N . THR A 1 84 ? -14.768 13.455 2.089 1.00 96.12 84 THR A N 1
ATOM 604 C CA . THR A 1 84 ? -15.723 14.238 2.874 1.00 96.12 84 THR A CA 1
ATOM 605 C C . THR A 1 84 ? -16.001 13.541 4.198 1.00 96.12 84 THR A C 1
ATOM 607 O O . THR A 1 84 ? -15.726 12.349 4.349 1.00 96.12 84 THR A O 1
ATOM 610 N N . GLY A 1 85 ? -16.545 14.277 5.164 1.00 92.56 85 GLY A N 1
ATOM 611 C CA . GLY A 1 85 ? -16.913 13.740 6.472 1.00 92.56 85 GLY A CA 1
ATOM 612 C C . GLY A 1 85 ? -15.994 14.199 7.600 1.00 92.56 85 GLY A C 1
ATOM 613 O O . GLY A 1 85 ? -15.279 15.195 7.478 1.00 92.56 85 GLY A O 1
ATOM 614 N N . SER A 1 86 ? -16.058 13.491 8.721 1.00 91.44 86 SER A N 1
ATOM 615 C CA . SER A 1 86 ? -15.390 13.842 9.978 1.00 91.44 86 SER A CA 1
ATOM 616 C C . SER A 1 86 ? -14.759 12.596 10.618 1.00 91.44 86 SER A C 1
ATOM 618 O O . SER A 1 86 ? -15.018 11.479 10.162 1.00 91.44 86 SER A O 1
ATOM 620 N N . PRO A 1 87 ? -13.895 12.739 11.644 1.00 89.31 87 PRO A N 1
ATOM 621 C CA . PRO A 1 87 ? -13.252 11.595 12.287 1.00 89.31 87 PRO A CA 1
ATOM 622 C C . PRO A 1 87 ? -14.251 10.502 12.694 1.00 89.31 87 PRO A C 1
ATOM 624 O O . PRO A 1 87 ? -15.133 10.728 13.518 1.00 89.31 87 PRO A O 1
ATOM 627 N N . GLY A 1 88 ? -14.100 9.311 12.110 1.00 86.81 88 GLY A N 1
ATOM 628 C CA . GLY A 1 88 ? -14.968 8.150 12.352 1.00 86.81 88 GLY A CA 1
ATOM 629 C C . GLY A 1 88 ? -16.132 7.972 11.367 1.00 86.81 88 GLY A C 1
ATOM 630 O O . GLY A 1 88 ? -16.745 6.905 11.374 1.00 86.81 88 GLY A O 1
ATOM 631 N N . ASP A 1 89 ? -16.403 8.959 10.508 1.00 90.81 89 ASP A N 1
ATOM 632 C CA . ASP A 1 89 ? -17.390 8.889 9.420 1.00 90.81 89 ASP A CA 1
ATOM 633 C C . ASP A 1 89 ? -16.857 9.608 8.172 1.00 90.81 89 ASP A C 1
ATOM 635 O O . ASP A 1 89 ? -17.285 10.705 7.802 1.00 90.81 89 ASP A O 1
ATOM 639 N N . TYR A 1 90 ? -15.857 8.994 7.541 1.00 92.31 90 TYR A N 1
ATOM 640 C CA . TYR A 1 90 ? -15.294 9.475 6.285 1.00 92.31 90 TYR A CA 1
ATOM 641 C C . TYR A 1 90 ? -15.967 8.805 5.089 1.00 92.31 90 TYR A C 1
ATOM 643 O O . TYR A 1 90 ? -16.154 7.588 5.049 1.00 92.31 90 TYR A O 1
ATOM 651 N N . ARG A 1 91 ? -16.238 9.597 4.051 1.00 94.19 91 ARG A N 1
ATOM 652 C CA . ARG A 1 91 ? -16.665 9.128 2.732 1.00 94.19 91 ARG A CA 1
ATOM 653 C C . ARG A 1 91 ? -15.612 9.503 1.702 1.00 94.19 91 ARG A C 1
ATOM 655 O O . ARG A 1 91 ? -15.432 10.677 1.381 1.00 94.19 91 ARG A O 1
ATOM 662 N N . ALA A 1 92 ? -14.930 8.486 1.189 1.00 95.19 92 ALA A N 1
ATOM 663 C CA . ALA A 1 92 ? -13.915 8.615 0.155 1.00 95.19 92 ALA A CA 1
ATOM 664 C C . ALA A 1 92 ? -14.479 8.196 -1.209 1.00 95.19 92 ALA A C 1
ATOM 666 O O . ALA A 1 92 ? -15.096 7.134 -1.325 1.00 95.19 92 ALA A O 1
ATOM 667 N N . ARG A 1 93 ? -14.233 8.995 -2.251 1.00 97.44 93 ARG A N 1
ATOM 668 C CA . ARG A 1 93 ? -14.450 8.595 -3.649 1.00 97.44 93 ARG A CA 1
ATOM 669 C C . ARG A 1 93 ? -13.114 8.209 -4.262 1.00 97.44 93 ARG A C 1
ATOM 671 O O . ARG A 1 93 ? -12.207 9.034 -4.328 1.00 97.44 93 ARG A O 1
ATOM 678 N N . ILE A 1 94 ? -13.000 6.962 -4.705 1.00 97.69 94 ILE A N 1
ATOM 679 C CA . ILE A 1 94 ? -11.772 6.402 -5.276 1.00 97.69 94 ILE A CA 1
ATOM 680 C C . ILE A 1 94 ? -12.017 6.129 -6.760 1.00 97.69 94 ILE A C 1
ATOM 682 O O . ILE A 1 94 ? -12.980 5.451 -7.115 1.00 97.69 94 ILE A O 1
ATOM 686 N N . LEU A 1 95 ? -11.152 6.660 -7.621 1.00 97.56 95 LEU A N 1
ATOM 687 C CA . LEU A 1 95 ? -11.128 6.339 -9.043 1.00 97.56 95 LEU A CA 1
ATOM 688 C C . LEU A 1 95 ? -10.213 5.134 -9.255 1.00 97.56 95 LEU A C 1
ATOM 690 O O . LEU A 1 95 ? -9.001 5.248 -9.082 1.00 97.56 95 LEU A O 1
ATOM 694 N N . VAL A 1 96 ? -10.782 3.999 -9.658 1.00 96.56 96 VAL A N 1
ATOM 695 C CA . VAL A 1 96 ? -10.008 2.846 -10.137 1.00 96.56 96 VAL A CA 1
ATOM 696 C C . VAL A 1 96 ? -9.751 3.038 -11.627 1.00 96.56 96 VAL A C 1
ATOM 698 O O . VAL A 1 96 ? -10.689 3.156 -12.416 1.00 96.56 96 VAL A O 1
ATOM 701 N N . LYS A 1 97 ? -8.479 3.116 -12.018 1.00 95.44 97 LYS A N 1
ATOM 702 C CA . LYS A 1 97 ? -8.091 3.351 -13.410 1.00 95.44 97 LYS A CA 1
ATOM 703 C C . LYS A 1 97 ? -8.200 2.042 -14.199 1.00 95.44 97 LYS A C 1
ATOM 705 O O . LYS A 1 97 ? -7.809 0.991 -13.684 1.00 95.44 97 LYS A O 1
ATOM 710 N N . PRO A 1 98 ? -8.702 2.076 -15.446 1.00 93.62 98 PRO A N 1
ATOM 711 C CA . PRO A 1 98 ? -8.789 0.878 -16.265 1.00 93.62 98 PRO A CA 1
ATOM 712 C C . PRO A 1 98 ? -7.386 0.329 -16.533 1.00 93.62 98 PRO A C 1
ATOM 714 O O . PRO A 1 98 ? -6.489 1.062 -16.949 1.00 93.62 98 PRO A O 1
ATOM 717 N N . ARG A 1 99 ? -7.206 -0.977 -16.316 1.00 91.38 99 ARG A N 1
ATOM 718 C CA . ARG A 1 99 ? -5.973 -1.688 -16.690 1.00 91.38 99 ARG A CA 1
ATOM 719 C C . ARG A 1 99 ? -5.934 -2.048 -18.179 1.00 91.38 99 ARG A C 1
ATOM 721 O O . ARG A 1 99 ? -4.885 -2.446 -18.664 1.00 91.38 99 ARG A O 1
ATOM 728 N N . TYR A 1 100 ? -7.067 -1.925 -18.881 1.00 93.12 100 TYR A N 1
ATOM 729 C CA . TYR A 1 100 ? -7.274 -2.395 -20.260 1.00 93.12 100 TYR A CA 1
ATOM 730 C C . TYR A 1 100 ? -6.965 -3.893 -20.461 1.00 93.12 100 TYR A C 1
ATOM 732 O O . TYR A 1 100 ? -6.688 -4.335 -21.569 1.00 93.12 100 TYR A O 1
ATOM 740 N N . VAL A 1 101 ? -7.045 -4.670 -19.378 1.00 92.56 101 VAL A N 1
ATOM 741 C CA . VAL A 1 101 ? -6.876 -6.126 -19.323 1.00 92.56 101 VAL A CA 1
ATOM 742 C C . VAL A 1 101 ? -8.013 -6.681 -18.464 1.00 92.56 101 VAL A C 1
ATOM 744 O O . VAL A 1 101 ? -8.385 -6.041 -17.476 1.00 92.56 101 VAL A O 1
ATOM 747 N N . THR A 1 102 ? -8.584 -7.823 -18.854 1.00 91.69 102 THR A N 1
ATOM 748 C CA . THR A 1 102 ? -9.674 -8.482 -18.118 1.00 91.69 102 THR A CA 1
ATOM 749 C C . THR A 1 102 ? -9.160 -9.221 -16.882 1.00 91.69 102 THR A C 1
ATOM 751 O O . THR A 1 102 ? -7.953 -9.386 -16.682 1.00 91.69 102 THR A O 1
ATOM 754 N N . ASP A 1 103 ? -10.088 -9.702 -16.056 1.00 87.31 103 ASP A N 1
ATOM 755 C CA . ASP A 1 103 ? -9.769 -10.511 -14.876 1.00 87.31 103 ASP A CA 1
ATOM 756 C C . ASP A 1 103 ? -9.229 -11.914 -15.227 1.00 87.31 103 ASP A C 1
ATOM 758 O O . ASP A 1 103 ? -8.733 -12.615 -14.348 1.00 87.31 103 ASP A O 1
ATOM 762 N N . ASP A 1 104 ? -9.218 -12.294 -16.512 1.00 93.44 104 ASP A N 1
ATOM 763 C CA . ASP A 1 104 ? -8.628 -13.549 -17.010 1.00 93.44 104 ASP A CA 1
ATOM 764 C C . ASP A 1 104 ? -7.086 -13.507 -17.091 1.00 93.44 104 ASP A C 1
ATOM 766 O O . ASP A 1 104 ? -6.443 -14.453 -17.549 1.00 93.44 104 ASP A O 1
ATOM 770 N N . CYS A 1 105 ? -6.464 -12.399 -16.677 1.00 92.56 105 CYS A N 1
ATOM 771 C CA . CYS A 1 105 ? -5.018 -12.212 -16.717 1.00 92.56 105 CYS A CA 1
ATOM 772 C C . CYS A 1 105 ? -4.263 -13.231 -15.843 1.00 92.56 105 CYS A C 1
ATOM 774 O O . CYS A 1 105 ? -4.384 -13.245 -14.617 1.00 92.56 105 CYS A O 1
ATOM 776 N N . THR A 1 106 ? -3.379 -14.012 -16.469 1.00 93.94 106 THR A N 1
ATOM 777 C CA . THR A 1 106 ? -2.522 -15.011 -15.802 1.00 93.94 106 THR A CA 1
ATOM 778 C C . THR A 1 106 ? -1.124 -14.500 -15.445 1.00 93.94 106 THR A C 1
ATOM 780 O O . THR A 1 106 ? -0.349 -15.234 -14.836 1.00 93.94 106 THR A O 1
ATOM 783 N N . LYS A 1 107 ? -0.796 -13.241 -15.778 1.00 89.62 107 LYS A N 1
ATOM 784 C CA . LYS A 1 107 ? 0.510 -12.602 -15.506 1.00 89.62 107 LYS A CA 1
ATOM 785 C C . LYS A 1 107 ? 1.709 -13.284 -16.199 1.00 89.62 107 LYS A C 1
ATOM 787 O O . LYS A 1 107 ? 2.804 -13.289 -15.647 1.00 89.62 107 LYS A O 1
ATOM 792 N N . CYS A 1 108 ? 1.520 -13.854 -17.392 1.00 92.94 108 CYS A N 1
ATOM 793 C CA . CYS A 1 108 ? 2.569 -14.584 -18.122 1.00 92.94 108 CYS A CA 1
ATOM 794 C C . CYS A 1 108 ? 3.628 -13.713 -18.829 1.00 92.94 108 CYS A C 1
ATOM 796 O O . CYS A 1 108 ? 4.655 -14.256 -19.235 1.00 92.94 108 CYS A O 1
ATOM 798 N N . GLY A 1 109 ? 3.399 -12.401 -18.951 1.00 82.69 109 GLY A N 1
ATOM 799 C CA . GLY A 1 109 ? 4.204 -11.487 -19.780 1.00 82.69 109 GLY A CA 1
ATOM 800 C C . GLY A 1 109 ? 3.623 -11.308 -21.174 1.00 82.69 109 GLY A C 1
ATOM 801 O O . GLY A 1 109 ? 4.294 -10.621 -21.972 1.00 82.69 109 GLY A O 1
#

pLDDT: mean 94.21, std 7.42, range [43.12, 98.19]

Radius of gyration: 15.27 Å; chains: 1; bounding box: 44×29×36 Å

Secondary structure (DSSP, 8-state):
----EEEEE--BHHHHHHHHHHHHTT-EEEEE-SSSSSBTTGGG-SEETTTTEEHHHHHHHHHHHHHH-TTEEEE-SEEEEEEEEETTEEEEEEEEPP-SS-TT-----